Protein AF-A0A2A2KU10-F1 (afdb_monomer_lite)

pLDDT: mean 73.91, std 14.02, range [34.91, 91.38]

Organism: NCBI:txid2018661

Foldseek 3Di:
DPDPDDDDDFDDDPPCVPPVVRDDDDPADPDDKWKWKWKAFPVGTFDIGTDPDPDDPVNVVVCCVPGVVVRCVVVPDPPGMDIDIDIGRPPDD

Secondary structure (DSSP, 8-state):
-------------TT-TT-GGG----SS-SS--EEEEEEEETTEEEEEEEE-SPPPHHHHHHHIIIIIHHHHHHT---S--EEEEEEE-----

InterPro domains:
  IPR036397 Ribonuclease H superfamily [G3DSA:3.30.420.10] (1-89)

Structure (mmCIF, N/CA/C/O backbone):
data_AF-A0A2A2KU10-F1
#
_entry.id   AF-A0A2A2KU10-F1
#
loop_
_atom_site.group_PDB
_atom_site.id
_atom_site.type_symbol
_atom_site.label_atom_id
_atom_site.label_alt_id
_atom_site.label_comp_id
_atom_site.label_asym_id
_atom_site.label_entity_id
_atom_site.label_seq_id
_atom_site.pdbx_PDB_ins_code
_atom_site.Cartn_x
_atom_site.Cartn_y
_atom_site.Cartn_z
_atom_site.occupancy
_atom_site.B_iso_or_equiv
_atom_site.auth_seq_id
_atom_site.auth_comp_id
_atom_site.auth_asym_id
_atom_site.auth_atom_id
_atom_site.pdbx_PDB_model_num
ATOM 1 N N . MET A 1 1 ? -10.447 22.202 15.211 1.00 34.91 1 MET A N 1
ATOM 2 C CA . MET A 1 1 ? -9.570 21.549 16.207 1.00 34.91 1 MET A CA 1
ATOM 3 C C . MET A 1 1 ? -9.771 20.047 16.091 1.00 34.91 1 MET A C 1
ATOM 5 O O . MET A 1 1 ? -10.908 19.603 16.152 1.00 34.91 1 MET A O 1
ATOM 9 N N . LEU A 1 2 ? -8.703 19.298 15.807 1.00 46.25 2 LEU A N 1
ATOM 10 C CA . LEU A 1 2 ? -8.723 17.834 15.712 1.00 46.25 2 LEU A CA 1
ATOM 11 C C . LEU A 1 2 ? -8.788 17.252 17.130 1.00 46.25 2 LEU A C 1
ATOM 13 O O . LEU A 1 2 ? -8.020 17.660 17.995 1.00 46.25 2 LEU A O 1
ATOM 17 N N . GLY A 1 3 ? -9.770 16.380 17.358 1.00 47.16 3 GLY A N 1
ATOM 18 C CA . GLY A 1 3 ? -10.247 15.985 18.678 1.00 47.16 3 GLY A CA 1
ATOM 19 C C . GLY A 1 3 ? -9.214 15.292 19.563 1.00 47.16 3 GLY A C 1
ATOM 20 O O . GLY A 1 3 ? -8.683 14.236 19.227 1.00 47.16 3 GLY A O 1
ATOM 21 N N . SER A 1 4 ? -9.024 15.847 20.754 1.00 54.31 4 SER A N 1
ATOM 22 C CA . SER A 1 4 ? -8.588 15.116 21.940 1.00 54.31 4 SER A CA 1
ATOM 23 C C . SER A 1 4 ? -9.751 14.230 22.405 1.00 54.31 4 SER A C 1
ATOM 25 O O . SER A 1 4 ? -10.619 14.675 23.151 1.00 54.31 4 SER A O 1
ATOM 27 N N . GLY A 1 5 ? -9.837 13.010 21.869 1.00 58.12 5 GLY A N 1
ATOM 28 C CA . GLY A 1 5 ? -10.937 12.086 22.151 1.00 58.12 5 GLY A CA 1
ATOM 29 C C . GLY A 1 5 ? -10.866 11.519 23.568 1.00 58.12 5 GLY A C 1
ATOM 30 O O . GLY A 1 5 ? -10.020 10.676 23.860 1.00 58.12 5 GLY A O 1
ATOM 31 N N . GLU A 1 6 ? -11.775 11.951 24.438 1.00 63.50 6 GLU A N 1
ATOM 32 C CA . GLU A 1 6 ? -12.050 11.282 25.709 1.00 63.50 6 GLU A CA 1
ATOM 33 C C . GLU A 1 6 ? -12.748 9.933 25.451 1.00 63.50 6 GLU A C 1
ATOM 35 O O . GLU A 1 6 ? -13.588 9.805 24.557 1.00 63.50 6 GLU A O 1
ATOM 40 N N . LYS A 1 7 ? -12.400 8.892 26.220 1.00 63.09 7 LYS A N 1
ATOM 41 C CA . LYS A 1 7 ? -13.065 7.582 26.118 1.00 63.09 7 LYS A CA 1
ATOM 42 C C . LYS A 1 7 ? -14.478 7.684 26.696 1.00 63.09 7 LYS A C 1
ATOM 44 O O . LYS A 1 7 ? -14.642 7.737 27.912 1.00 63.09 7 LYS A O 1
ATOM 49 N N . GLN A 1 8 ? -15.488 7.659 25.831 1.00 67.94 8 GLN A N 1
ATOM 50 C CA . GLN A 1 8 ? -16.894 7.680 26.230 1.00 67.94 8 GLN A CA 1
ATOM 51 C C . GLN A 1 8 ? -17.480 6.262 26.254 1.00 67.94 8 GLN A C 1
ATOM 53 O O . GLN A 1 8 ? -17.481 5.553 25.247 1.00 67.94 8 GLN A O 1
ATOM 58 N N . TRP A 1 9 ? -17.990 5.840 27.411 1.00 70.38 9 TRP A N 1
ATOM 59 C CA . TRP A 1 9 ? -18.652 4.545 27.575 1.00 70.38 9 TRP A CA 1
ATOM 60 C C . TRP A 1 9 ? -20.140 4.662 27.234 1.00 70.38 9 TRP A C 1
ATOM 62 O O . TRP A 1 9 ? -20.863 5.431 27.863 1.00 70.38 9 TRP A O 1
ATOM 72 N N . VAL A 1 10 ? -20.613 3.872 26.267 1.00 75.75 10 VAL A N 1
ATOM 73 C CA . VAL A 1 10 ? -22.028 3.821 25.864 1.00 75.75 10 VAL A CA 1
ATOM 74 C C . VAL A 1 10 ? -22.600 2.446 26.215 1.00 75.75 10 VAL A C 1
ATOM 76 O O . VAL A 1 10 ? -22.098 1.424 25.751 1.00 75.75 10 VAL A O 1
ATOM 79 N N . ARG A 1 11 ? -23.659 2.400 27.035 1.00 80.69 11 ARG A N 1
ATOM 80 C CA . ARG A 1 11 ? -24.447 1.176 27.269 1.00 80.69 11 ARG A CA 1
ATOM 81 C C . ARG A 1 11 ? -25.584 1.110 26.262 1.00 80.69 11 ARG A C 1
ATOM 83 O O . ARG A 1 11 ? -26.288 2.098 26.069 1.00 80.69 11 ARG A O 1
ATOM 90 N N . ARG A 1 12 ? -25.781 -0.060 25.654 1.00 85.19 12 ARG A N 1
ATOM 91 C CA . ARG A 1 12 ? -26.772 -0.243 24.596 1.00 85.19 12 ARG A CA 1
ATOM 92 C C . ARG A 1 12 ? -27.637 -1.494 24.809 1.00 85.19 12 ARG A C 1
ATOM 94 O O . ARG A 1 12 ? -27.078 -2.540 25.137 1.00 85.19 12 ARG A O 1
ATOM 101 N N . PRO A 1 13 ? -28.963 -1.415 24.583 1.00 87.69 13 PRO A N 1
ATOM 102 C CA . PRO A 1 13 ? -29.841 -2.583 24.522 1.00 87.69 13 PRO A CA 1
ATOM 103 C C . PRO A 1 13 ? -29.449 -3.595 23.430 1.00 87.69 13 PRO A C 1
ATOM 105 O O . PRO A 1 13 ? -28.808 -3.259 22.428 1.00 87.69 13 PRO A O 1
ATOM 108 N N . VAL A 1 14 ? -29.863 -4.851 23.603 1.00 86.50 14 VAL A N 1
ATOM 109 C CA . VAL A 1 14 ? -29.683 -5.898 22.586 1.00 86.50 14 VAL A CA 1
ATOM 110 C C . VAL A 1 14 ? -30.513 -5.541 21.346 1.00 86.50 14 VAL A C 1
ATOM 112 O O . VAL A 1 14 ? -31.660 -5.124 21.463 1.00 86.50 14 VAL A O 1
ATOM 115 N N . GLY A 1 15 ? -29.926 -5.677 20.154 1.00 86.44 15 GLY A N 1
ATOM 116 C CA . GLY A 1 15 ? -30.608 -5.436 18.875 1.00 86.44 15 GLY A CA 1
ATOM 117 C C . GLY A 1 15 ? -30.483 -4.021 18.299 1.00 86.44 15 GLY A C 1
ATOM 118 O O . GLY A 1 15 ? -30.681 -3.850 17.102 1.00 86.44 15 GLY A O 1
ATOM 119 N N . THR A 1 16 ? -30.055 -3.009 19.059 1.00 84.19 16 THR A N 1
ATOM 120 C CA . THR A 1 16 ? -29.979 -1.624 18.544 1.00 84.19 16 THR A CA 1
ATOM 121 C C . THR A 1 16 ? -28.629 -1.291 17.890 1.00 84.19 16 THR A C 1
ATOM 123 O O . THR A 1 16 ? -28.102 -0.192 18.052 1.00 84.19 16 THR A O 1
ATOM 126 N N . ARG A 1 17 ? -28.026 -2.236 17.135 1.00 76.81 17 ARG A N 1
ATOM 127 C CA . ARG A 1 17 ? -26.615 -2.125 16.692 1.00 76.81 17 ARG A CA 1
ATOM 128 C C . ARG A 1 17 ? -26.255 -0.856 15.937 1.00 76.81 17 ARG A C 1
ATOM 130 O O . ARG A 1 17 ? -25.171 -0.304 16.135 1.00 76.81 17 ARG A O 1
ATOM 137 N N . PHE A 1 18 ? -27.184 -0.425 15.110 1.00 79.06 18 PHE A N 1
ATOM 138 C CA . PHE A 1 18 ? -26.993 0.656 14.163 1.00 79.06 18 PHE A CA 1
ATOM 139 C C . PHE A 1 18 ? -27.842 1.880 14.500 1.00 79.06 18 PHE A C 1
ATOM 141 O O . PHE A 1 18 ? -27.955 2.776 13.675 1.00 79.06 18 PHE A O 1
ATOM 148 N N . ASP A 1 19 ? -28.443 1.920 15.694 1.00 82.44 19 ASP A N 1
ATOM 149 C CA . ASP A 1 19 ? -29.195 3.086 16.143 1.00 82.44 19 ASP A CA 1
ATOM 150 C C . ASP A 1 19 ? -28.211 4.246 16.402 1.00 82.44 19 ASP A C 1
ATOM 152 O O . ASP A 1 19 ? -27.345 4.118 17.283 1.00 82.44 19 ASP A O 1
ATOM 156 N N . PRO A 1 20 ? -28.324 5.369 15.663 1.00 79.56 20 PRO A N 1
ATOM 157 C CA . PRO A 1 20 ? -27.432 6.518 15.793 1.00 79.56 20 PRO A CA 1
ATOM 158 C C . PRO A 1 20 ? -27.373 7.075 17.218 1.00 79.56 20 PRO A C 1
ATOM 160 O O . PRO A 1 20 ? -26.350 7.620 17.620 1.00 79.56 20 PRO A O 1
ATOM 163 N N . LYS A 1 21 ? -28.433 6.886 18.019 1.00 81.44 21 LYS A N 1
ATOM 164 C CA . LYS A 1 21 ? -28.490 7.303 19.429 1.00 81.44 21 LYS A CA 1
ATOM 165 C C . LYS A 1 21 ? -27.422 6.631 20.297 1.00 81.44 21 LYS A C 1
ATOM 167 O O . LYS A 1 21 ? -27.034 7.177 21.328 1.00 81.44 21 LYS A O 1
ATOM 172 N N . TYR A 1 22 ? -26.968 5.444 19.897 1.00 78.44 22 TYR A N 1
ATOM 173 C CA . TYR A 1 22 ? -25.958 4.655 20.601 1.00 78.44 22 TYR A CA 1
ATOM 174 C C . TYR A 1 22 ? -24.665 4.491 19.788 1.00 78.44 22 TYR A C 1
ATOM 176 O O . TYR A 1 22 ? -23.823 3.665 20.150 1.00 78.44 22 TYR A O 1
ATOM 184 N N . GLN A 1 23 ? -24.501 5.248 18.697 1.00 74.00 23 GLN A N 1
ATOM 185 C CA . GLN A 1 23 ? -23.260 5.319 17.931 1.00 74.00 23 GLN A CA 1
ATOM 186 C C . GLN A 1 23 ? -22.542 6.634 18.218 1.00 74.00 23 GLN A C 1
ATOM 188 O O . GLN A 1 23 ? -23.094 7.717 18.050 1.00 74.00 23 GLN A O 1
ATOM 193 N N . MET A 1 24 ? -21.276 6.534 18.613 1.00 74.38 24 MET A N 1
ATOM 194 C CA . MET A 1 24 ? -20.397 7.695 18.649 1.00 74.38 24 MET A CA 1
ATOM 195 C C . MET A 1 24 ? -19.858 7.952 17.239 1.00 74.38 24 MET A C 1
ATOM 197 O O . MET A 1 24 ? -19.302 7.024 16.646 1.00 74.38 24 MET A O 1
ATOM 201 N N . PRO A 1 25 ? -19.978 9.175 16.691 1.00 67.81 25 PRO A N 1
ATOM 202 C CA . PRO A 1 25 ? -19.349 9.509 15.422 1.00 67.81 25 PRO A CA 1
ATOM 203 C C . PRO A 1 25 ? -17.827 9.469 15.589 1.00 67.81 25 PRO A C 1
ATOM 205 O O . PRO A 1 25 ? -17.219 10.362 16.177 1.00 67.81 25 PRO A O 1
ATOM 208 N N . THR A 1 26 ? -17.199 8.410 15.085 1.00 65.88 26 THR A N 1
ATOM 209 C CA . THR A 1 26 ? -15.742 8.263 15.074 1.00 65.88 26 THR A CA 1
ATOM 210 C C . THR A 1 26 ? -15.203 8.572 13.685 1.00 65.88 26 THR A C 1
ATOM 212 O O . THR A 1 26 ? -15.641 7.973 12.709 1.00 65.88 26 THR A O 1
ATOM 215 N N . VAL A 1 27 ? -14.214 9.466 13.593 1.00 66.00 27 VAL A N 1
ATOM 216 C CA . VAL A 1 27 ? -13.504 9.746 12.328 1.00 66.00 27 VAL A CA 1
ATOM 217 C C . VAL A 1 27 ? -12.658 8.545 11.891 1.00 66.00 27 VAL A C 1
ATOM 219 O O . VAL A 1 27 ? -12.524 8.270 10.704 1.00 66.00 27 VAL A O 1
ATOM 222 N N . LYS A 1 28 ? -12.085 7.824 12.858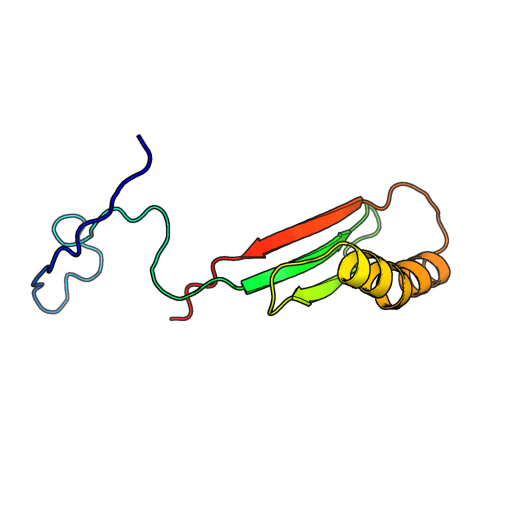 1.00 68.38 28 LYS A N 1
ATOM 223 C CA . LYS A 1 28 ? -11.374 6.561 12.653 1.00 68.38 28 LYS A CA 1
ATOM 224 C C . LYS A 1 28 ? -11.861 5.574 13.701 1.00 68.38 28 LYS A C 1
ATOM 226 O O . LYS A 1 28 ? -11.859 5.901 14.889 1.00 68.38 28 LYS A O 1
ATOM 231 N N . HIS A 1 29 ? -12.293 4.402 13.260 1.00 68.00 29 HIS A N 1
ATOM 232 C CA . HIS A 1 29 ? -12.593 3.302 14.160 1.00 68.00 29 HIS A CA 1
ATOM 233 C C . HIS A 1 29 ? -11.294 2.822 14.829 1.00 68.00 29 HIS A C 1
ATOM 235 O O . HIS A 1 29 ? -10.223 2.800 14.218 1.00 68.00 29 HIS A O 1
ATOM 241 N N . GLY A 1 30 ? -11.371 2.496 16.117 1.00 66.19 30 GLY A N 1
ATOM 242 C CA . GLY A 1 30 ? -10.252 1.921 16.852 1.00 66.19 30 GLY A CA 1
ATOM 243 C C . GLY A 1 30 ? -10.146 0.431 16.553 1.00 66.19 30 GLY A C 1
ATOM 244 O O . GLY A 1 30 ? -10.831 -0.352 17.192 1.00 66.19 30 GLY A O 1
ATOM 245 N N . GLY A 1 31 ? -9.292 0.051 15.605 1.00 71.12 31 GLY A N 1
ATOM 246 C CA . GLY A 1 31 ? -9.040 -1.355 15.247 1.00 71.12 31 GLY A CA 1
ATOM 247 C C . GLY A 1 31 ? -7.663 -1.599 14.620 1.00 71.12 31 GLY A C 1
ATOM 248 O O . GLY A 1 31 ? -7.377 -2.696 14.155 1.00 71.12 31 GLY A O 1
ATOM 249 N N . GLY A 1 32 ? -6.799 -0.578 14.614 1.00 73.25 32 GLY A N 1
ATOM 250 C CA . GLY A 1 32 ? -5.566 -0.572 13.827 1.00 73.25 32 GLY A CA 1
ATOM 251 C C . GLY A 1 32 ? -5.804 -0.142 12.375 1.00 73.25 32 GLY A C 1
ATOM 252 O O . GLY A 1 32 ? -6.932 0.083 11.944 1.00 73.25 32 GLY A O 1
ATOM 253 N N . SER A 1 33 ? -4.719 0.029 11.624 1.00 73.94 33 SER A N 1
ATOM 254 C CA . SER A 1 33 ? -4.755 0.399 10.206 1.00 73.94 33 SER A CA 1
ATOM 255 C C . SER A 1 33 ? -3.717 -0.406 9.439 1.00 73.94 33 SER A C 1
ATOM 257 O O . SER A 1 33 ? -2.598 -0.559 9.929 1.00 73.94 33 SER A O 1
ATOM 259 N N . ALA A 1 34 ? -4.059 -0.861 8.235 1.00 81.00 34 ALA A N 1
ATOM 260 C CA . ALA A 1 34 ? -3.114 -1.498 7.329 1.00 81.00 34 ALA A CA 1
ATOM 261 C C . ALA A 1 34 ? -2.631 -0.483 6.285 1.00 81.00 34 ALA A C 1
ATOM 263 O O . ALA A 1 34 ? -3.430 0.202 5.639 1.00 81.00 34 ALA A O 1
ATOM 264 N N . THR A 1 35 ? -1.317 -0.395 6.100 1.00 85.75 35 THR A N 1
ATOM 265 C CA . THR A 1 35 ? -0.720 0.412 5.033 1.00 85.75 35 THR A CA 1
ATOM 266 C C . THR A 1 35 ? -0.345 -0.508 3.884 1.00 85.75 35 THR A C 1
ATOM 268 O O . THR A 1 35 ? 0.264 -1.552 4.096 1.00 85.75 35 THR A O 1
ATOM 271 N N . VAL A 1 36 ? -0.699 -0.138 2.656 1.00 88.12 36 VAL A N 1
ATOM 272 C CA . VAL A 1 36 ? -0.334 -0.889 1.455 1.00 88.12 36 VAL A CA 1
ATOM 273 C C . VAL A 1 36 ? 0.271 0.045 0.407 1.00 88.12 36 VAL A C 1
ATOM 275 O O . VAL A 1 36 ? -0.105 1.204 0.263 1.00 88.12 36 VAL A O 1
ATOM 278 N N . TRP A 1 37 ? 1.231 -0.446 -0.360 1.00 89.00 37 TRP A N 1
ATOM 279 C CA . TRP A 1 37 ? 1.758 0.226 -1.540 1.00 89.00 37 TRP A CA 1
ATOM 280 C C . TRP A 1 37 ? 1.234 -0.468 -2.788 1.00 89.00 37 TRP A C 1
ATOM 282 O O . TRP A 1 37 ? 1.214 -1.695 -2.847 1.00 89.00 37 TRP A O 1
ATOM 292 N N . GLY A 1 38 ? 0.806 0.303 -3.785 1.00 87.69 38 GLY A N 1
ATOM 293 C CA . GLY A 1 38 ? 0.299 -0.233 -5.041 1.00 87.69 38 GLY A CA 1
ATOM 294 C C . GLY A 1 38 ? 0.794 0.546 -6.252 1.00 87.69 38 GLY A C 1
ATOM 295 O O . GLY A 1 38 ? 1.035 1.754 -6.192 1.00 87.69 38 GLY A O 1
ATOM 296 N N . CYS A 1 39 ? 0.900 -0.142 -7.383 1.00 83.88 39 CYS A N 1
ATOM 297 C CA . CYS A 1 39 ? 1.118 0.479 -8.688 1.00 83.88 39 CYS A CA 1
ATOM 298 C C . CYS A 1 39 ? -0.087 0.211 -9.589 1.00 83.88 39 CYS A C 1
ATOM 300 O O . CYS A 1 39 ? -0.632 -0.888 -9.563 1.00 83.88 39 CYS A O 1
ATOM 302 N N . PHE A 1 40 ? -0.507 1.184 -10.394 1.00 79.19 40 PHE A N 1
ATOM 303 C CA . PHE A 1 40 ? -1.516 0.978 -11.432 1.00 79.19 40 PHE A CA 1
ATOM 304 C C . PHE A 1 40 ? -1.204 1.829 -12.669 1.00 79.19 40 PHE A C 1
ATOM 306 O O . PHE A 1 40 ? -0.510 2.845 -12.597 1.00 79.19 40 PHE A O 1
ATOM 313 N N . SER A 1 41 ? -1.701 1.400 -13.825 1.00 74.00 41 SER A N 1
ATOM 314 C CA . SER A 1 41 ? -1.681 2.188 -15.059 1.00 74.00 41 SER A CA 1
ATOM 315 C C . SER A 1 41 ? -2.974 1.998 -15.842 1.00 74.00 41 SER A C 1
ATOM 317 O O . SER A 1 41 ? -3.822 1.185 -15.471 1.00 74.00 41 SER A O 1
ATOM 319 N N . ALA A 1 42 ? -3.122 2.721 -16.955 1.00 75.31 42 ALA A N 1
ATOM 320 C CA . ALA A 1 42 ? -4.246 2.530 -17.875 1.00 75.31 42 ALA A CA 1
ATOM 321 C C . ALA A 1 42 ? -4.363 1.071 -18.366 1.00 75.31 42 ALA A C 1
ATOM 323 O O . ALA A 1 42 ? -5.456 0.587 -18.634 1.00 75.31 42 ALA A O 1
ATOM 324 N N . SER A 1 43 ? -3.239 0.347 -18.413 1.00 73.00 43 SER A N 1
ATOM 325 C CA . SER A 1 43 ? -3.182 -1.075 -18.780 1.00 73.00 43 SER A CA 1
ATOM 326 C C . SER A 1 43 ? -3.607 -2.042 -17.661 1.00 73.00 43 SER A C 1
ATOM 328 O O . SER A 1 43 ? -3.528 -3.261 -17.829 1.00 73.00 43 SER A O 1
ATOM 330 N N . GLY A 1 44 ? -3.988 -1.526 -16.490 1.00 76.56 44 GLY A N 1
ATOM 331 C CA . GLY A 1 44 ? -4.477 -2.304 -15.357 1.00 76.56 44 GLY A CA 1
ATOM 332 C C . GLY A 1 44 ? -3.641 -2.169 -14.084 1.00 76.56 44 GLY A C 1
ATOM 333 O O . GLY A 1 44 ? -2.726 -1.351 -13.968 1.00 76.56 44 GLY A O 1
ATOM 334 N N . VAL A 1 45 ? -3.981 -3.003 -13.104 1.00 82.69 45 VAL A N 1
ATOM 335 C CA . VAL A 1 45 ? -3.401 -2.975 -11.756 1.00 82.69 45 VAL A CA 1
ATOM 336 C C . VAL A 1 45 ? -2.043 -3.685 -11.743 1.00 82.69 45 VAL A C 1
ATOM 338 O O . VAL A 1 45 ? -1.834 -4.696 -12.417 1.00 82.69 45 VAL A O 1
ATOM 341 N N . GLY A 1 46 ? -1.098 -3.108 -11.014 1.00 82.06 46 GLY A N 1
ATOM 342 C CA . GLY A 1 46 ? 0.229 -3.643 -10.747 1.00 82.06 46 GLY A CA 1
ATOM 343 C C . GLY A 1 46 ? 0.350 -4.247 -9.346 1.00 82.06 46 GLY A C 1
ATOM 344 O O . GLY A 1 46 ? -0.656 -4.537 -8.703 1.00 82.06 46 GLY A O 1
ATOM 345 N N . PRO A 1 47 ? 1.582 -4.492 -8.873 1.00 84.88 47 PRO A N 1
ATOM 346 C CA . PRO A 1 47 ? 1.812 -5.148 -7.590 1.00 84.88 47 PRO A CA 1
ATOM 347 C C . PRO A 1 47 ? 1.201 -4.369 -6.421 1.00 84.88 47 PRO A C 1
ATOM 349 O O . PRO A 1 47 ? 1.300 -3.141 -6.390 1.00 84.88 47 PRO A O 1
ATOM 352 N N . LEU A 1 48 ? 0.621 -5.096 -5.460 1.00 89.38 48 LEU A N 1
ATOM 353 C CA . LEU A 1 48 ? 0.130 -4.580 -4.182 1.00 89.38 48 LEU A CA 1
ATOM 354 C C . LEU A 1 48 ? 0.961 -5.200 -3.047 1.00 89.38 48 LEU A C 1
ATOM 356 O O . LEU A 1 48 ? 1.089 -6.421 -2.974 1.00 89.38 48 LEU A O 1
ATOM 360 N N . VAL A 1 49 ? 1.551 -4.366 -2.193 1.00 88.12 49 VAL A N 1
ATOM 361 C CA . VAL A 1 49 ? 2.511 -4.749 -1.148 1.00 88.12 49 VAL A CA 1
ATOM 362 C C . VAL A 1 49 ? 2.022 -4.235 0.200 1.00 88.12 49 VAL A C 1
ATOM 364 O O . VAL A 1 49 ? 1.792 -3.040 0.348 1.00 88.12 49 VAL A O 1
ATOM 367 N N . CYS A 1 50 ? 1.885 -5.108 1.196 1.00 88.06 50 CYS A N 1
ATOM 368 C CA . CYS A 1 50 ? 1.553 -4.691 2.560 1.00 88.06 50 CYS A CA 1
ATOM 369 C C . CYS A 1 50 ? 2.788 -4.141 3.282 1.00 88.06 50 CYS A C 1
ATOM 371 O O . CYS A 1 50 ? 3.860 -4.742 3.231 1.00 88.06 50 CYS A O 1
ATOM 373 N N . ILE A 1 51 ? 2.618 -3.018 3.975 1.00 87.62 51 ILE A N 1
ATOM 374 C CA . ILE A 1 51 ? 3.643 -2.345 4.769 1.00 87.62 51 ILE A CA 1
ATOM 375 C C . ILE A 1 51 ? 3.203 -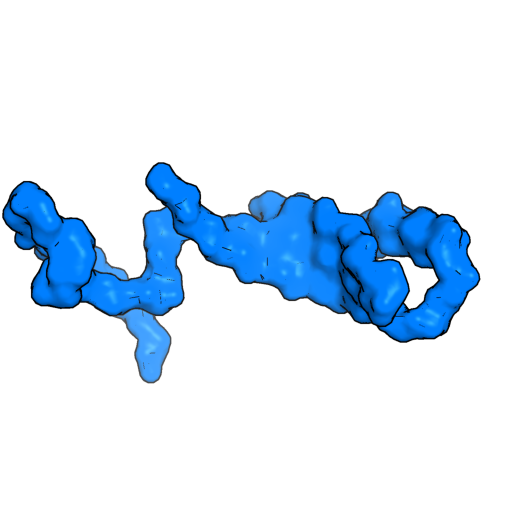2.400 6.233 1.00 87.62 51 ILE A C 1
ATOM 377 O O . ILE A 1 51 ? 2.176 -1.834 6.608 1.00 87.62 51 ILE A O 1
ATOM 381 N N . TYR A 1 52 ? 3.988 -3.098 7.050 1.00 83.62 52 TYR A N 1
ATOM 382 C CA . TYR A 1 52 ? 3.701 -3.295 8.473 1.00 83.62 52 TYR A CA 1
ATOM 383 C C . TYR A 1 52 ? 4.242 -2.170 9.365 1.00 83.62 52 TYR A C 1
ATOM 385 O O . TYR A 1 52 ? 3.765 -1.994 10.482 1.00 83.62 52 TYR A O 1
ATOM 393 N N . GLU A 1 53 ? 5.204 -1.393 8.870 1.00 83.56 53 GLU A N 1
ATOM 394 C CA . GLU A 1 53 ? 5.864 -0.310 9.604 1.00 83.56 53 GLU A CA 1
ATOM 395 C C . GLU A 1 53 ? 5.595 1.064 8.966 1.00 83.56 53 GLU A C 1
ATOM 397 O O . GLU A 1 53 ? 4.903 1.187 7.952 1.00 83.56 53 GLU A O 1
ATOM 402 N N . CYS A 1 54 ? 6.137 2.129 9.561 1.00 82.06 54 CYS A N 1
ATOM 403 C CA . CYS A 1 54 ? 6.172 3.428 8.895 1.00 82.06 54 CYS A CA 1
ATOM 404 C C . CYS A 1 54 ? 7.092 3.343 7.677 1.00 82.06 54 CYS A C 1
ATOM 406 O O . CYS A 1 54 ? 8.259 2.991 7.801 1.00 82.06 54 CYS A O 1
ATOM 408 N N . MET A 1 55 ? 6.570 3.692 6.502 1.00 83.25 55 MET A N 1
ATOM 409 C CA . MET A 1 55 ? 7.348 3.639 5.272 1.00 83.25 55 MET A CA 1
ATOM 410 C C . MET A 1 55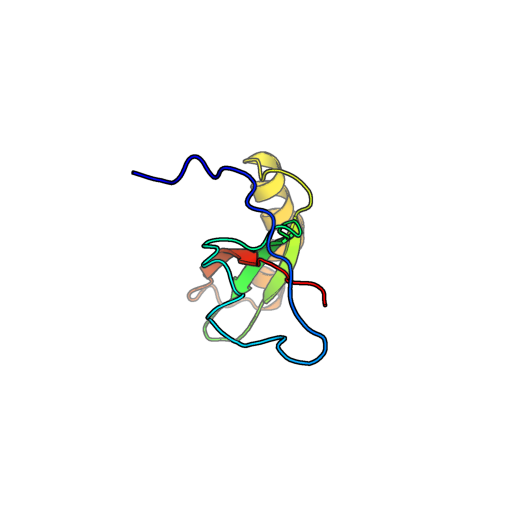 ? 8.492 4.656 5.303 1.00 83.25 55 MET A C 1
ATOM 412 O O . MET A 1 55 ? 8.244 5.861 5.372 1.00 83.25 55 MET A O 1
ATOM 416 N N . ASP A 1 56 ? 9.730 4.173 5.209 1.00 88.25 56 ASP A N 1
ATOM 417 C CA . ASP A 1 56 ? 10.907 5.016 5.023 1.00 88.25 56 ASP A CA 1
ATOM 418 C C . ASP A 1 56 ? 11.299 5.135 3.532 1.00 88.25 56 ASP A C 1
ATOM 420 O O . ASP A 1 56 ? 10.729 4.497 2.636 1.00 88.25 56 ASP A O 1
ATOM 424 N N . ALA A 1 57 ? 12.278 5.997 3.244 1.00 88.12 57 ALA A N 1
ATOM 425 C CA . ALA A 1 57 ? 12.746 6.220 1.878 1.00 88.12 57 ALA A CA 1
ATOM 426 C C . ALA A 1 57 ? 13.499 5.013 1.283 1.00 88.12 57 ALA A C 1
ATOM 428 O O . ALA A 1 57 ? 13.514 4.854 0.061 1.00 88.12 57 ALA A O 1
ATOM 429 N N . ASN A 1 58 ? 14.127 4.178 2.112 1.00 90.44 58 ASN A N 1
ATOM 430 C CA . ASN A 1 58 ? 14.891 3.014 1.666 1.00 90.44 58 ASN A CA 1
ATOM 431 C C . ASN A 1 58 ? 13.953 1.853 1.322 1.00 90.44 58 ASN A C 1
ATOM 433 O O . ASN A 1 58 ? 14.029 1.334 0.215 1.00 90.44 58 ASN A O 1
ATOM 437 N N . MET A 1 59 ? 12.981 1.553 2.180 1.00 89.00 59 MET A N 1
ATOM 438 C CA . MET A 1 59 ? 11.865 0.644 1.936 1.00 89.00 59 MET A CA 1
ATOM 439 C C . MET A 1 59 ? 11.122 1.008 0.651 1.00 89.00 59 MET A C 1
ATOM 441 O O . MET A 1 59 ? 10.749 0.129 -0.124 1.00 89.00 59 MET A O 1
ATOM 445 N N . TYR A 1 60 ? 10.923 2.303 0.381 1.00 87.75 60 TYR A N 1
ATOM 446 C CA . TYR A 1 60 ? 10.327 2.739 -0.882 1.00 87.75 60 TYR A CA 1
ATOM 447 C C . TYR A 1 60 ? 11.184 2.356 -2.091 1.00 87.75 60 TYR A C 1
ATOM 449 O O . TYR A 1 60 ? 10.657 1.801 -3.056 1.00 87.75 60 TYR A O 1
ATOM 457 N N . LYS A 1 61 ? 12.501 2.592 -2.037 1.00 89.81 61 LYS A N 1
ATOM 458 C CA . LYS A 1 61 ? 13.426 2.171 -3.102 1.00 89.81 61 LYS A CA 1
ATOM 459 C C . LYS A 1 61 ? 13.443 0.654 -3.269 1.00 89.81 61 LYS A C 1
ATOM 461 O O . LYS A 1 61 ? 13.332 0.179 -4.393 1.00 89.81 61 LYS A O 1
ATOM 466 N N . GLU A 1 62 ? 13.485 -0.098 -2.176 1.00 91.38 62 GLU A N 1
ATOM 467 C CA . GLU A 1 62 ? 13.456 -1.562 -2.202 1.00 91.38 62 GLU A CA 1
ATOM 468 C C . GLU A 1 62 ? 12.172 -2.098 -2.838 1.00 91.38 62 GLU A C 1
ATOM 470 O O . GLU A 1 62 ? 12.218 -2.995 -3.679 1.00 91.38 62 GLU A O 1
ATOM 475 N N . ILE A 1 63 ? 11.012 -1.527 -2.497 1.00 89.69 63 ILE A N 1
ATOM 476 C CA . ILE A 1 63 ? 9.734 -1.917 -3.100 1.00 89.69 63 ILE A CA 1
ATOM 477 C C . ILE A 1 63 ? 9.718 -1.595 -4.596 1.00 89.69 63 ILE A C 1
ATOM 479 O O . ILE A 1 63 ? 9.248 -2.410 -5.398 1.00 89.69 63 ILE A O 1
ATOM 483 N N . LEU A 1 64 ? 10.268 -0.447 -4.999 1.00 87.25 64 LEU A N 1
ATOM 484 C CA . LEU A 1 64 ? 10.406 -0.117 -6.412 1.00 87.25 64 LEU A CA 1
ATOM 485 C C . LEU A 1 64 ? 11.310 -1.117 -7.139 1.00 87.25 64 LEU A C 1
ATOM 487 O O . LEU A 1 64 ? 10.918 -1.656 -8.173 1.00 87.25 64 LEU A O 1
ATOM 491 N N . GLU A 1 65 ? 12.487 -1.412 -6.602 1.00 89.25 65 GLU A N 1
ATOM 492 C CA . GLU A 1 65 ? 13.446 -2.319 -7.233 1.00 89.25 65 GLU A CA 1
ATOM 493 C C . GLU A 1 65 ? 12.933 -3.757 -7.308 1.00 89.25 65 GLU A C 1
ATOM 495 O O . GLU A 1 65 ? 13.084 -4.421 -8.335 1.00 89.25 65 GLU A O 1
ATOM 500 N N . LYS A 1 66 ? 12.277 -4.225 -6.244 1.00 89.69 66 LYS A N 1
ATOM 501 C CA . LYS A 1 66 ? 11.817 -5.609 -6.116 1.00 89.69 66 LYS A CA 1
ATOM 502 C C . LYS A 1 66 ? 10.489 -5.876 -6.815 1.00 89.69 66 LYS A C 1
ATOM 504 O O . LYS A 1 66 ? 10.294 -6.966 -7.347 1.00 89.69 66 LYS A O 1
ATOM 509 N N . HIS A 1 67 ? 9.566 -4.914 -6.811 1.00 86.88 67 HIS A N 1
ATOM 510 C CA . HIS A 1 67 ? 8.207 -5.116 -7.325 1.00 86.88 67 HIS A CA 1
ATOM 511 C C . HIS A 1 67 ? 7.911 -4.278 -8.569 1.00 86.88 67 HIS A C 1
ATOM 513 O O . HIS A 1 67 ? 7.362 -4.807 -9.537 1.00 86.88 67 HIS A O 1
ATOM 519 N N . MET A 1 68 ? 8.281 -2.995 -8.582 1.00 83.31 68 MET A N 1
ATOM 520 C CA . MET A 1 68 ? 7.938 -2.088 -9.684 1.00 83.31 68 MET A CA 1
ATOM 521 C C . MET A 1 68 ? 8.793 -2.336 -10.927 1.00 83.31 68 MET A C 1
ATOM 523 O O . MET A 1 68 ? 8.236 -2.538 -12.004 1.00 83.31 68 MET A O 1
ATOM 527 N N . LEU A 1 69 ? 10.123 -2.379 -10.799 1.00 83.56 69 LEU A N 1
ATOM 528 C CA . LEU A 1 69 ? 11.025 -2.531 -11.945 1.00 83.56 69 LEU A CA 1
ATOM 529 C C . LEU A 1 69 ? 10.801 -3.842 -12.714 1.00 83.56 69 LEU A C 1
ATOM 531 O O . LEU A 1 69 ? 10.721 -3.784 -13.943 1.00 83.56 69 LEU A O 1
ATOM 535 N N . PRO A 1 70 ? 10.650 -5.018 -12.070 1.00 84.88 70 PRO A N 1
ATOM 536 C CA . PRO A 1 70 ? 10.381 -6.257 -12.795 1.00 84.88 70 PRO A CA 1
ATOM 537 C C . PRO A 1 70 ? 9.020 -6.223 -13.493 1.00 84.88 70 PRO A C 1
ATOM 539 O O . PRO A 1 70 ? 8.889 -6.705 -14.616 1.00 84.88 70 PRO A O 1
ATOM 542 N N . PHE A 1 71 ? 8.016 -5.611 -12.861 1.00 80.12 71 PHE A N 1
ATOM 543 C CA . PHE A 1 71 ? 6.689 -5.455 -13.448 1.00 80.12 71 PHE A CA 1
ATOM 544 C C . PHE A 1 71 ? 6.702 -4.513 -14.659 1.00 80.12 71 PHE A C 1
ATOM 546 O O . PHE A 1 71 ? 6.166 -4.864 -15.709 1.00 80.12 71 PHE A O 1
ATOM 553 N N . ALA A 1 72 ? 7.365 -3.361 -14.544 1.00 78.12 72 ALA A N 1
ATOM 554 C CA . ALA A 1 72 ? 7.506 -2.384 -15.619 1.00 78.12 72 ALA A CA 1
ATOM 555 C C . ALA A 1 72 ? 8.300 -2.953 -16.802 1.00 78.12 72 ALA A C 1
ATOM 557 O O . ALA A 1 72 ? 7.896 -2.778 -17.949 1.00 78.12 72 ALA A O 1
ATOM 558 N N . LYS A 1 73 ? 9.381 -3.699 -16.534 1.00 79.81 73 LYS A N 1
ATOM 559 C CA . LYS A 1 73 ? 10.145 -4.412 -17.569 1.00 79.81 73 LYS A CA 1
ATOM 560 C C . LYS A 1 73 ? 9.302 -5.481 -18.261 1.00 79.81 73 LYS A C 1
ATOM 562 O O . LYS A 1 73 ? 9.323 -5.564 -19.480 1.00 79.81 73 LYS A O 1
ATOM 567 N N . LYS A 1 74 ? 8.530 -6.269 -17.504 1.00 74.75 74 LYS A N 1
ATOM 568 C CA . LYS A 1 74 ? 7.652 -7.312 -18.058 1.00 74.75 74 LYS A CA 1
ATOM 569 C C . LYS A 1 74 ? 6.524 -6.739 -18.918 1.00 74.75 74 LYS A C 1
ATOM 571 O O . LYS A 1 74 ? 6.107 -7.382 -19.874 1.00 74.75 74 LYS A O 1
ATOM 576 N N . LYS A 1 75 ? 6.008 -5.563 -18.562 1.00 69.25 75 LYS A N 1
ATOM 577 C CA . LYS A 1 75 ? 4.919 -4.897 -19.285 1.00 69.25 75 LYS A CA 1
ATOM 578 C C . LYS A 1 75 ? 5.386 -3.858 -20.312 1.00 69.25 75 LYS A C 1
ATOM 580 O O . LYS A 1 75 ? 4.524 -3.196 -20.873 1.00 69.25 75 LYS A O 1
ATOM 585 N N . SER A 1 76 ? 6.699 -3.698 -20.511 1.00 56.38 76 SER A N 1
ATOM 586 C CA . SER A 1 76 ? 7.385 -2.682 -21.329 1.00 56.38 76 SER A CA 1
ATOM 587 C C . SER A 1 76 ? 6.494 -1.875 -22.290 1.00 56.38 76 SER A C 1
ATOM 589 O O . SER A 1 76 ? 6.430 -2.153 -23.482 1.00 56.38 76 SER A O 1
ATOM 591 N N . LEU A 1 77 ? 5.857 -0.846 -21.731 1.00 50.41 77 LEU A N 1
ATOM 592 C CA . LEU A 1 77 ? 5.381 0.381 -22.363 1.00 50.41 77 LEU A CA 1
ATOM 593 C C . LEU A 1 77 ? 5.515 1.424 -21.259 1.00 50.41 77 LEU A C 1
ATOM 595 O O . LEU A 1 77 ? 4.755 1.403 -20.293 1.00 50.41 77 LEU A O 1
ATOM 599 N N . LEU A 1 78 ? 6.541 2.267 -21.337 1.00 52.75 78 LEU A N 1
ATOM 600 C CA . LEU A 1 78 ? 6.821 3.347 -20.384 1.00 52.75 78 LEU A CA 1
ATOM 601 C C . LEU A 1 78 ? 5.806 4.500 -20.521 1.00 52.75 78 LEU A C 1
ATOM 603 O O . LEU A 1 78 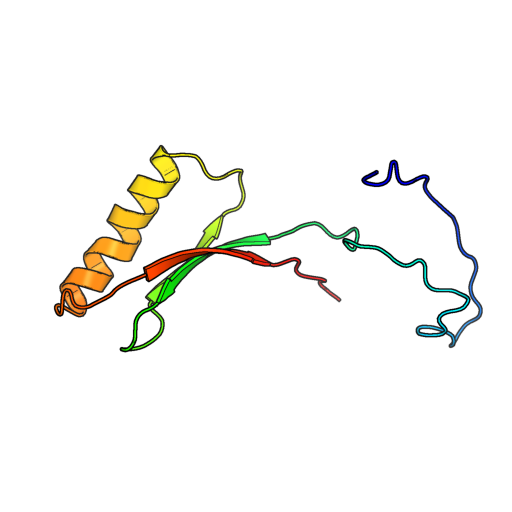? 6.164 5.664 -20.393 1.00 52.75 78 LEU A O 1
ATOM 607 N N . ASP A 1 79 ? 4.534 4.169 -20.730 1.00 49.44 79 ASP A N 1
ATOM 608 C CA . ASP A 1 79 ? 3.444 5.118 -20.887 1.00 49.44 79 ASP A CA 1
ATOM 609 C C . ASP A 1 79 ? 2.598 5.098 -19.604 1.00 49.44 79 ASP A C 1
ATOM 611 O O . ASP A 1 79 ? 1.675 4.303 -19.428 1.00 49.44 79 ASP A O 1
ATOM 615 N N . GLY A 1 80 ? 2.947 5.975 -18.659 1.00 58.44 80 GLY A N 1
ATOM 616 C CA . GLY A 1 80 ? 2.006 6.441 -17.633 1.00 58.44 80 GLY A CA 1
ATOM 617 C C . GLY A 1 80 ? 1.763 5.544 -16.410 1.00 58.44 80 GLY A C 1
ATOM 618 O O . GLY A 1 80 ? 0.638 5.502 -15.908 1.00 58.44 80 GLY A O 1
ATOM 619 N N . TYR A 1 81 ? 2.775 4.850 -15.879 1.00 62.66 81 TYR A N 1
ATOM 620 C CA . TYR A 1 81 ? 2.641 4.185 -14.572 1.00 62.66 81 TYR A CA 1
ATOM 621 C C . TYR A 1 81 ? 2.577 5.203 -13.425 1.00 62.66 81 TYR A C 1
ATOM 623 O O . TYR A 1 81 ? 3.480 6.023 -13.265 1.00 62.66 81 TYR A O 1
ATOM 631 N N . SER A 1 82 ? 1.537 5.113 -12.591 1.00 63.75 82 SER A N 1
ATOM 632 C CA . SER A 1 82 ? 1.413 5.879 -11.348 1.00 63.75 82 SER A CA 1
ATOM 633 C C . SER A 1 82 ? 1.571 4.937 -10.152 1.00 63.75 82 SER A C 1
ATOM 635 O O 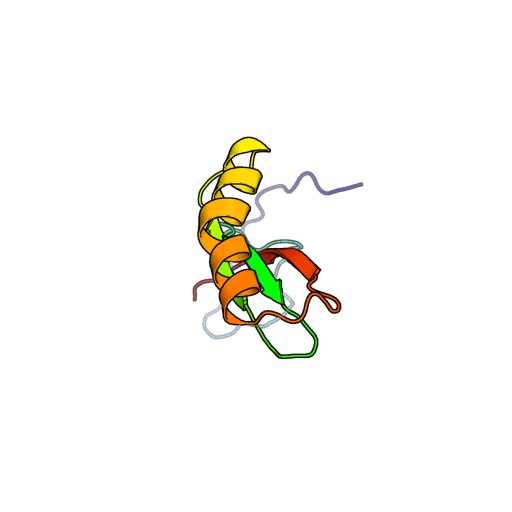. SER A 1 82 ? 0.803 3.989 -9.979 1.00 63.75 82 SER A O 1
ATOM 637 N N . SER A 1 83 ? 2.589 5.177 -9.324 1.00 64.88 83 SER A N 1
ATOM 638 C CA . SER A 1 83 ? 2.788 4.486 -8.044 1.00 64.88 83 SER A CA 1
ATOM 639 C C . SER A 1 83 ? 2.200 5.315 -6.904 1.00 64.88 83 SER A C 1
ATOM 641 O O . SER A 1 83 ? 2.464 6.516 -6.822 1.00 64.88 83 SER A O 1
ATOM 643 N N . ARG A 1 84 ? 1.423 4.696 -6.007 1.00 72.44 84 ARG A N 1
ATOM 644 C CA . ARG A 1 84 ? 0.786 5.396 -4.884 1.00 72.44 84 ARG A CA 1
ATOM 645 C C . ARG A 1 84 ? 0.773 4.532 -3.620 1.00 72.44 84 ARG A C 1
ATOM 647 O O . ARG A 1 84 ? 0.501 3.336 -3.670 1.00 72.44 84 ARG A O 1
ATOM 654 N N . ILE A 1 85 ? 1.033 5.161 -2.475 1.00 70.81 85 ILE A N 1
ATOM 655 C CA . ILE A 1 85 ? 0.807 4.562 -1.153 1.00 70.81 85 ILE A CA 1
ATOM 656 C C . ILE A 1 85 ? -0.680 4.713 -0.822 1.00 70.81 85 ILE A C 1
ATOM 658 O O . ILE A 1 85 ? -1.224 5.816 -0.906 1.00 70.81 85 ILE A O 1
ATOM 662 N N . MET A 1 86 ? -1.337 3.616 -0.461 1.00 67.38 86 MET A N 1
ATOM 663 C CA . MET A 1 86 ? -2.727 3.591 -0.015 1.00 67.38 86 MET A CA 1
ATOM 664 C C . MET A 1 86 ? -2.774 3.122 1.440 1.00 67.38 86 MET A C 1
ATOM 666 O O . MET A 1 86 ? -2.227 2.086 1.794 1.00 67.38 86 MET A O 1
ATOM 670 N N . THR A 1 87 ? -3.438 3.868 2.311 1.00 59.62 87 THR A N 1
ATOM 671 C CA . THR A 1 87 ? -3.722 3.416 3.675 1.00 59.62 87 THR A CA 1
ATOM 672 C C . THR A 1 87 ? -5.166 2.940 3.723 1.00 59.62 87 THR A C 1
ATOM 674 O O . THR A 1 87 ? -6.085 3.687 3.389 1.00 59.62 87 THR A O 1
ATOM 677 N N . THR A 1 88 ? -5.383 1.679 4.091 1.00 52.38 88 THR A N 1
ATOM 678 C CA . THR A 1 88 ? -6.724 1.113 4.254 1.00 52.38 88 THR A CA 1
ATOM 679 C C . THR A 1 88 ? -6.986 0.915 5.741 1.00 52.38 88 THR A C 1
ATOM 681 O O . THR A 1 88 ? -6.318 0.115 6.398 1.00 52.38 88 THR A O 1
ATOM 684 N N . ASN A 1 89 ? -7.966 1.638 6.286 1.00 47.03 89 ASN A N 1
ATOM 685 C CA . ASN A 1 89 ? -8.518 1.313 7.599 1.00 47.03 89 ASN A CA 1
ATOM 686 C C . ASN A 1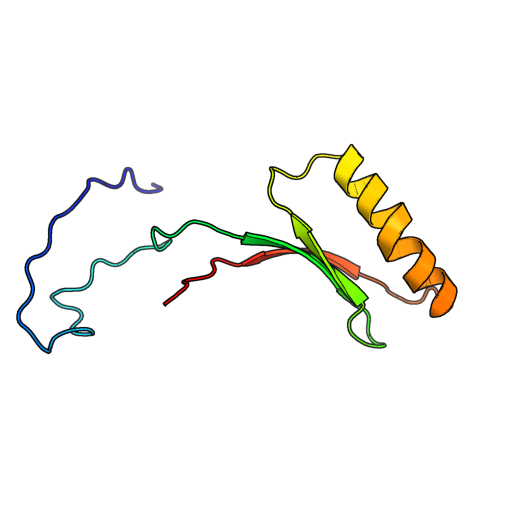 89 ? -9.326 0.026 7.417 1.00 47.03 89 ASN A C 1
ATOM 688 O O . ASN A 1 89 ? -10.441 0.058 6.901 1.00 47.03 89 ASN A O 1
ATOM 692 N N . THR A 1 90 ? -8.724 -1.119 7.716 1.00 48.78 90 THR A N 1
ATOM 693 C CA . THR A 1 90 ? -9.438 -2.391 7.685 1.00 48.78 90 THR A CA 1
ATOM 694 C C . THR A 1 90 ? -10.195 -2.518 8.993 1.00 48.78 90 THR A C 1
ATOM 696 O O . THR A 1 90 ? -9.631 -2.952 9.995 1.00 48.78 90 THR A O 1
ATOM 699 N N . ASP A 1 91 ? -11.465 -2.123 8.972 1.00 46.91 91 ASP A N 1
ATOM 700 C CA . ASP A 1 91 ? -12.443 -2.549 9.967 1.00 46.91 91 ASP A CA 1
ATOM 701 C C . ASP A 1 91 ? -12.618 -4.068 9.802 1.00 46.91 91 ASP A C 1
ATOM 703 O O . ASP A 1 91 ? -13.452 -4.537 9.025 1.00 46.91 91 ASP A O 1
ATOM 707 N N . LEU A 1 92 ? -11.745 -4.851 10.441 1.00 37.38 92 LEU A N 1
ATOM 708 C CA . LEU A 1 92 ? -11.924 -6.297 10.528 1.00 37.38 92 LEU A CA 1
ATOM 709 C C . LEU A 1 92 ? -13.151 -6.569 11.429 1.00 37.38 92 LEU A C 1
ATOM 711 O O . LEU A 1 92 ? -13.244 -5.956 12.495 1.00 37.38 92 LEU A O 1
ATOM 715 N N . PRO A 1 93 ? -14.106 -7.405 10.977 1.00 43.25 93 PRO A N 1
ATOM 716 C CA . PRO A 1 93 ? -15.433 -7.556 11.586 1.00 43.25 93 PRO A CA 1
ATOM 717 C C . PRO A 1 93 ? -15.448 -8.212 12.971 1.00 43.25 93 PRO A C 1
ATOM 719 O O . PRO A 1 93 ? -14.546 -9.031 13.263 1.00 43.25 93 PRO A O 1
#

Sequence (93 aa):
MLGSGEKQWVRRPVGTRFDPKYQMPTVKHGGGSATVWGCFSASGVGPLVCIYECMDANMYKEILEKHMLPFAKKKSLLDGYSSRIMTTNTDLP

Radius of gyration: 19.9 Å; chains: 1; bounding box: 46×29×50 Å